Protein AF-A0A354R7A5-F1 (afdb_monomer)

Secondary structure (DSSP, 8-state):
-B-TTSTT---HHHHHHHHHHS-TTSPPEE-BSS--HHHHHHHHHHHT-SEE-

Foldseek 3Di:
DCEVPDPPHDDLVRLLVVLVPDDPPDAAEDEDDPDDPVVQVVSCVSNVHPYYD

Nearest PDB structures (foldseek):
  1lbm-assembly1_A  TM=9.987E-01  e=2.371E-04  Thermotoga maritima
  1nsj-assembly1_A-2  TM=9.994E-01  e=4.437E-04  Thermotoga maritima
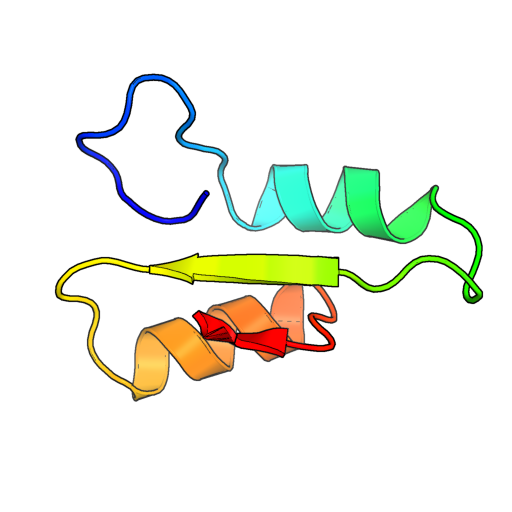  1v5x-assembly1_B  TM=9.420E-01  e=3.583E-03  Thermus thermophilus
  4wui-assembly1_A  TM=9.212E-01  e=1.345E-02  Jonesia denitrificans DSM 20603
  3tsm-assembly1_B  TM=6.892E-01  e=2.022E+00  Brucella abortus 2308

Sequence (53 aa):
MFAPASPRFLTPADAREIAAKLPRTVKRVGVFTDHPVEEILSVARLVGLDIIQ

pLDDT: mean 95.59, std 2.41, range [87.69, 97.81]

Mean predicted aligned error: 2.2 Å

Structure (mmCIF, N/CA/C/O backbone):
data_AF-A0A354R7A5-F1
#
_entry.id   AF-A0A354R7A5-F1
#
loop_
_atom_site.group_PDB
_atom_site.id
_atom_site.type_symbol
_atom_site.label_atom_id
_atom_site.label_alt_id
_atom_site.label_comp_id
_atom_site.label_asym_id
_atom_site.label_entity_id
_atom_site.label_seq_id
_atom_site.pdbx_PDB_ins_code
_atom_site.Cartn_x
_atom_site.Cartn_y
_atom_site.Cartn_z
_atom_site.occupancy
_atom_site.B_iso_or_equiv
_atom_site.auth_seq_id
_atom_site.auth_comp_id
_atom_site.auth_asym_id
_atom_site.auth_atom_id
_atom_site.pdbx_PDB_model_num
ATOM 1 N N . MET A 1 1 ? 2.904 4.659 -2.307 1.00 90.38 1 MET A N 1
ATOM 2 C CA . MET A 1 1 ? 2.899 4.473 -3.773 1.00 90.38 1 MET A CA 1
ATOM 3 C C . MET A 1 1 ? 4.074 3.581 -4.107 1.00 90.38 1 MET A C 1
ATOM 5 O O . MET A 1 1 ? 5.160 3.867 -3.620 1.00 90.38 1 MET A O 1
ATOM 9 N N . PHE A 1 2 ? 3.867 2.517 -4.874 1.00 94.44 2 PHE A N 1
ATOM 10 C CA . PHE A 1 2 ? 4.886 1.513 -5.186 1.00 94.44 2 PHE A CA 1
ATOM 11 C C . PHE A 1 2 ? 5.321 1.668 -6.645 1.00 94.44 2 PHE A C 1
ATOM 13 O O . PHE A 1 2 ? 5.128 0.791 -7.471 1.00 94.44 2 PHE A O 1
ATOM 20 N N . ALA A 1 3 ? 5.826 2.856 -6.973 1.00 92.88 3 ALA A N 1
ATOM 21 C CA . ALA A 1 3 ? 6.363 3.191 -8.285 1.00 92.88 3 ALA A CA 1
ATOM 22 C C . ALA A 1 3 ? 7.679 3.958 -8.072 1.00 92.88 3 ALA A C 1
ATOM 24 O O . ALA A 1 3 ? 7.610 5.112 -7.638 1.00 92.88 3 ALA A O 1
ATOM 25 N N . PRO A 1 4 ? 8.857 3.349 -8.315 1.00 87.69 4 PRO A N 1
ATOM 26 C CA . PRO A 1 4 ? 10.157 3.932 -7.958 1.00 87.69 4 PRO A CA 1
ATOM 27 C C . PRO A 1 4 ? 10.425 5.323 -8.544 1.00 87.69 4 PRO A C 1
ATOM 29 O O . PRO A 1 4 ? 11.052 6.154 -7.898 1.00 87.69 4 PRO A O 1
ATOM 32 N N . ALA A 1 5 ? 9.910 5.605 -9.745 1.00 90.69 5 ALA A N 1
ATOM 33 C CA . ALA A 1 5 ? 10.063 6.905 -10.402 1.00 90.69 5 ALA A CA 1
ATOM 34 C C . ALA A 1 5 ? 9.177 8.016 -9.802 1.00 90.69 5 ALA A C 1
ATOM 36 O O . ALA A 1 5 ? 9.320 9.185 -10.156 1.00 90.69 5 ALA A O 1
ATOM 37 N N . SER A 1 6 ? 8.232 7.676 -8.921 1.00 91.94 6 SER A N 1
ATOM 38 C CA . SER A 1 6 ? 7.347 8.665 -8.317 1.00 91.94 6 SER A CA 1
ATOM 39 C C . SER A 1 6 ? 8.044 9.417 -7.181 1.00 91.94 6 SER A C 1
ATOM 41 O O . SER A 1 6 ? 8.605 8.782 -6.289 1.00 91.94 6 SER A O 1
ATOM 43 N N . PRO A 1 7 ? 7.884 10.751 -7.081 1.00 92.94 7 PRO A N 1
ATOM 44 C CA . PRO A 1 7 ? 8.369 11.512 -5.926 1.00 92.94 7 PRO A CA 1
ATOM 45 C C . PRO A 1 7 ? 7.662 11.129 -4.615 1.00 92.94 7 PRO A C 1
ATOM 47 O O . PRO A 1 7 ? 8.088 11.525 -3.538 1.00 92.94 7 PRO A O 1
ATOM 50 N N . ARG A 1 8 ? 6.558 10.375 -4.69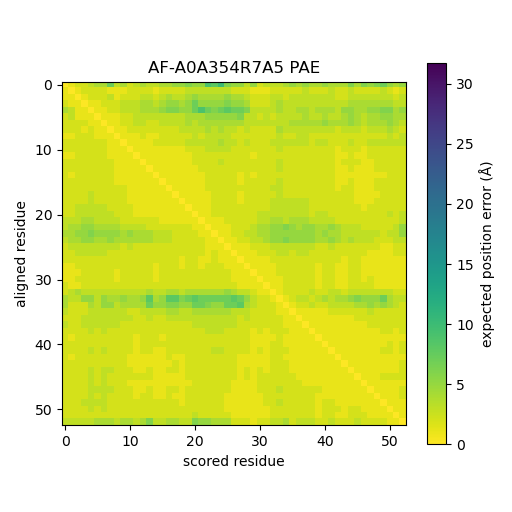6 1.00 95.00 8 ARG A N 1
ATOM 51 C CA . ARG A 1 8 ? 5.792 9.860 -3.550 1.00 95.00 8 ARG A CA 1
ATOM 52 C C . ARG A 1 8 ? 6.050 8.369 -3.306 1.00 95.00 8 ARG A C 1
ATOM 54 O O . ARG A 1 8 ? 5.217 7.701 -2.684 1.00 95.00 8 ARG A O 1
ATOM 61 N N . PHE A 1 9 ? 7.140 7.830 -3.857 1.00 95.12 9 PHE A N 1
ATOM 62 C CA . PHE A 1 9 ? 7.540 6.446 -3.636 1.00 95.12 9 PHE A CA 1
ATOM 63 C C . PHE A 1 9 ? 7.717 6.167 -2.142 1.00 95.12 9 PHE A C 1
ATOM 65 O O . PHE A 1 9 ? 8.262 6.980 -1.398 1.00 95.12 9 PHE A O 1
ATOM 72 N N . LEU A 1 10 ? 7.226 5.009 -1.715 1.00 94.94 10 LEU A N 1
ATOM 73 C CA . LEU A 1 10 ? 7.356 4.521 -0.352 1.00 94.94 10 LEU A CA 1
ATOM 74 C C . LEU A 1 10 ? 7.740 3.047 -0.407 1.00 94.94 10 LEU A C 1
ATOM 76 O O . LEU A 1 10 ? 7.138 2.287 -1.171 1.00 94.94 10 LEU A O 1
ATOM 80 N N . THR A 1 11 ? 8.705 2.636 0.415 1.00 96.00 11 THR A N 1
ATOM 81 C CA . THR A 1 11 ? 9.095 1.227 0.463 1.00 96.00 11 THR A CA 1
ATOM 82 C C . THR A 1 11 ? 7.964 0.374 1.063 1.00 96.00 11 THR A C 1
ATOM 84 O O . THR A 1 11 ? 7.195 0.856 1.903 1.00 96.00 11 THR A O 1
ATOM 87 N N . PRO A 1 12 ? 7.834 -0.912 0.682 1.00 96.00 12 PRO A N 1
ATOM 88 C CA . PRO A 1 12 ? 6.868 -1.816 1.311 1.00 96.00 12 PRO A CA 1
ATOM 89 C C . PRO A 1 12 ? 7.057 -1.964 2.827 1.00 96.00 12 PRO A C 1
ATOM 91 O O . PRO A 1 12 ? 6.077 -2.112 3.555 1.00 96.00 12 PRO A O 1
ATOM 94 N N . ALA A 1 13 ? 8.298 -1.889 3.319 1.00 96.75 13 ALA A N 1
ATOM 95 C CA . ALA A 1 13 ? 8.589 -1.959 4.747 1.00 96.75 13 ALA A CA 1
ATOM 96 C C . ALA A 1 13 ? 8.006 -0.752 5.500 1.00 96.75 13 ALA A C 1
ATOM 98 O O . ALA A 1 13 ? 7.255 -0.944 6.459 1.00 96.75 13 ALA A O 1
ATOM 99 N N . ASP A 1 14 ? 8.251 0.464 5.007 1.00 97.06 14 ASP A N 1
ATOM 100 C CA . ASP A 1 14 ? 7.720 1.693 5.611 1.00 97.06 14 ASP A CA 1
ATOM 101 C C . ASP A 1 14 ? 6.188 1.733 5.528 1.00 97.06 14 ASP A C 1
ATOM 103 O O . ASP A 1 14 ? 5.498 2.076 6.491 1.00 97.06 14 ASP A O 1
ATOM 107 N N . ALA A 1 15 ? 5.629 1.317 4.386 1.00 97.25 15 ALA A N 1
ATOM 108 C CA . ALA A 1 15 ? 4.186 1.236 4.193 1.00 97.25 15 ALA A CA 1
ATOM 109 C C . ALA A 1 15 ? 3.526 0.291 5.206 1.00 97.25 15 ALA A C 1
ATOM 111 O O . ALA A 1 15 ? 2.467 0.620 5.742 1.00 97.25 15 ALA A O 1
ATOM 112 N N . ARG A 1 16 ? 4.155 -0.853 5.507 1.00 97.19 16 ARG A N 1
ATOM 113 C CA . ARG A 1 16 ? 3.681 -1.807 6.519 1.00 97.19 16 ARG A CA 1
ATOM 114 C C . ARG A 1 16 ? 3.687 -1.194 7.919 1.00 97.19 16 ARG A C 1
ATOM 116 O O . ARG A 1 16 ? 2.725 -1.376 8.662 1.00 97.19 16 ARG A O 1
ATOM 123 N N . GLU A 1 17 ? 4.733 -0.458 8.286 1.00 97.81 17 GLU A N 1
ATOM 124 C CA . GLU A 1 17 ? 4.805 0.197 9.599 1.00 97.81 17 GLU A CA 1
ATOM 125 C C . GLU A 1 17 ? 3.727 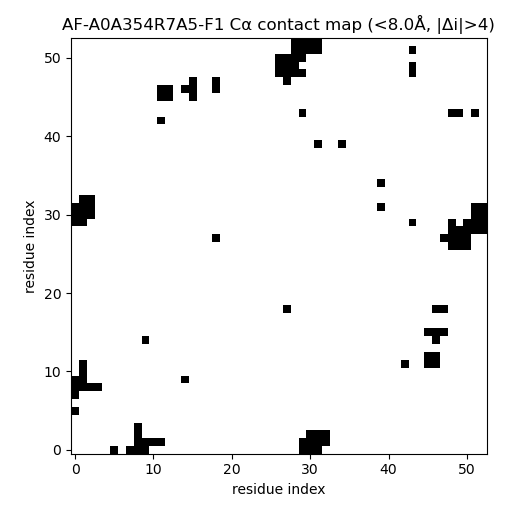1.264 9.784 1.00 97.81 17 GLU A C 1
ATOM 127 O O . GLU A 1 17 ? 3.129 1.366 10.858 1.00 97.81 17 GLU A O 1
ATOM 132 N N . ILE A 1 18 ? 3.441 2.037 8.736 1.00 96.56 18 ILE A N 1
ATOM 133 C CA . ILE A 1 18 ? 2.342 3.007 8.740 1.00 96.56 18 ILE A CA 1
ATOM 134 C C . ILE A 1 18 ? 1.003 2.269 8.813 1.00 96.56 18 ILE A C 1
ATOM 136 O O . ILE A 1 18 ? 0.176 2.571 9.672 1.00 96.56 18 ILE A O 1
ATOM 140 N N . ALA A 1 19 ? 0.803 1.264 7.958 1.00 96.25 19 ALA A N 1
ATOM 141 C CA . ALA A 1 19 ? -0.419 0.469 7.895 1.00 96.25 19 ALA A CA 1
ATOM 142 C C . ALA A 1 19 ? -0.777 -0.180 9.240 1.00 96.25 19 ALA A C 1
ATOM 144 O O . ALA A 1 19 ? -1.964 -0.236 9.577 1.00 96.25 19 ALA A O 1
ATOM 145 N N . ALA A 1 20 ? 0.226 -0.624 10.003 1.00 96.06 20 ALA A N 1
ATOM 146 C CA . ALA A 1 20 ? 0.065 -1.228 11.324 1.00 96.06 20 ALA A CA 1
ATOM 147 C C . ALA A 1 20 ? -0.437 -0.245 12.397 1.00 96.06 20 ALA A C 1
ATOM 149 O O . ALA A 1 20 ? -1.048 -0.671 13.373 1.00 96.06 20 ALA A O 1
ATOM 150 N N . LYS A 1 21 ? -0.208 1.062 12.219 1.00 97.44 21 LYS A N 1
ATOM 151 C CA . LYS A 1 21 ? -0.643 2.120 13.150 1.00 97.44 21 LYS A CA 1
ATOM 152 C C . LYS A 1 21 ? -2.034 2.671 12.819 1.00 97.44 21 LYS A C 1
ATOM 154 O O . LYS A 1 21 ? -2.605 3.406 13.620 1.00 97.44 21 LYS A O 1
ATOM 159 N N . LEU A 1 22 ? -2.580 2.344 11.646 1.00 96.00 22 LEU A N 1
ATOM 160 C CA . LEU A 1 22 ? -3.881 2.842 11.202 1.00 96.00 22 LEU A CA 1
ATOM 161 C C . LEU A 1 22 ? -5.041 1.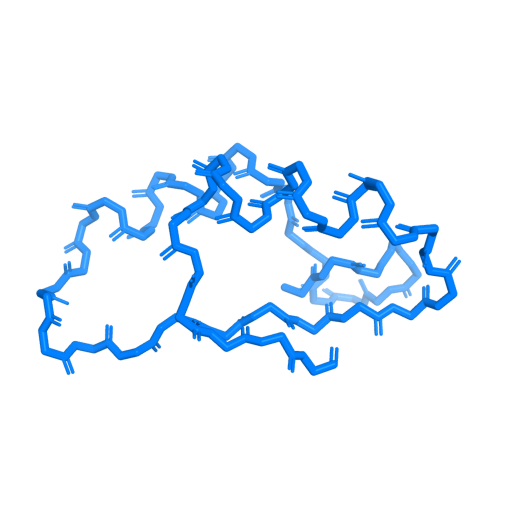979 11.729 1.00 96.00 22 LEU A C 1
ATOM 163 O O . LEU A 1 22 ? -4.939 0.747 11.731 1.00 96.00 22 LEU A O 1
ATOM 167 N N . PRO A 1 23 ? -6.189 2.590 12.086 1.00 96.50 23 PRO A N 1
ATOM 168 C CA . PRO A 1 23 ? -7.402 1.853 12.421 1.00 96.50 23 PRO A CA 1
ATOM 169 C C . PRO A 1 23 ? -7.821 0.886 11.308 1.00 96.50 23 PRO A C 1
ATOM 171 O O . PRO A 1 23 ? -7.637 1.152 10.119 1.00 96.50 23 PRO A O 1
ATOM 174 N N . ARG A 1 24 ? -8.461 -0.230 11.676 1.00 92.00 24 ARG A N 1
ATOM 175 C CA . ARG A 1 24 ? -8.952 -1.225 10.700 1.00 92.00 24 ARG A 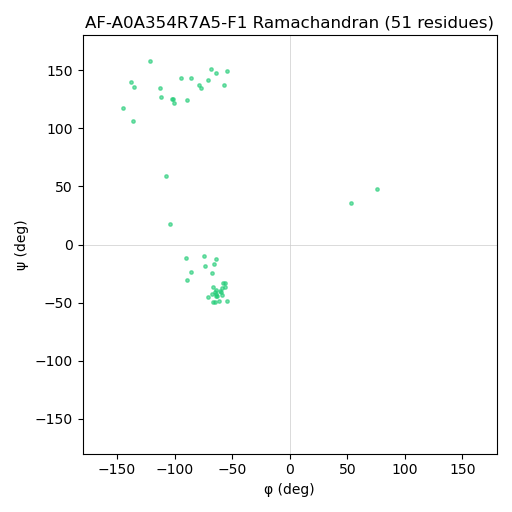CA 1
ATOM 176 C C . ARG A 1 24 ? -10.079 -0.696 9.803 1.00 92.00 24 ARG A C 1
ATOM 178 O O . ARG A 1 24 ? -10.350 -1.291 8.769 1.00 92.00 24 ARG A O 1
ATOM 185 N N . THR A 1 25 ? -10.721 0.407 10.189 1.00 96.88 25 THR A N 1
ATOM 186 C CA . THR A 1 25 ? -11.764 1.084 9.404 1.00 96.88 25 THR A CA 1
ATOM 187 C C . THR A 1 25 ? -11.211 1.847 8.199 1.00 96.88 25 THR A C 1
ATOM 189 O O . THR A 1 25 ? -11.970 2.150 7.282 1.00 96.88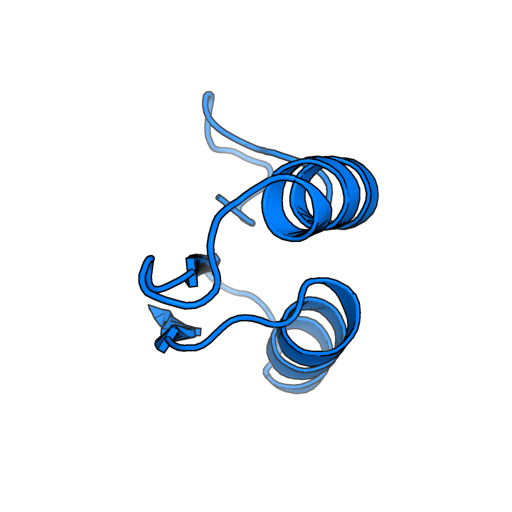 25 THR A O 1
ATOM 192 N N . VAL A 1 26 ? -9.907 2.145 8.169 1.00 96.94 26 VAL A N 1
ATOM 193 C CA . VAL A 1 26 ? -9.259 2.840 7.050 1.00 96.94 26 VAL A CA 1
ATOM 194 C C . VAL A 1 26 ? -8.777 1.819 6.022 1.00 96.94 26 VAL A C 1
ATOM 196 O O . VAL A 1 26 ? -8.004 0.916 6.350 1.00 96.94 26 VAL A O 1
ATOM 199 N N . LYS A 1 27 ? -9.221 1.986 4.772 1.00 97.06 27 LYS A N 1
ATOM 200 C CA . LYS A 1 27 ? -8.804 1.154 3.639 1.00 97.06 27 LYS A CA 1
ATOM 201 C C . LYS A 1 27 ? -7.418 1.549 3.143 1.00 97.06 27 LYS A C 1
ATOM 203 O O . LYS A 1 27 ? -7.125 2.731 2.972 1.00 97.06 27 LYS A O 1
ATOM 208 N N . ARG A 1 28 ? -6.567 0.553 2.901 1.00 97.06 28 ARG A N 1
ATOM 209 C CA . ARG A 1 28 ? -5.191 0.726 2.418 1.00 97.06 28 ARG A CA 1
ATOM 210 C C . ARG A 1 28 ? -5.142 0.449 0.920 1.00 97.06 28 ARG A C 1
ATOM 212 O O . ARG A 1 28 ? -5.488 -0.649 0.489 1.00 97.06 28 ARG A O 1
ATOM 219 N N . VAL A 1 29 ? -4.699 1.435 0.145 1.00 97.38 29 VAL A N 1
ATOM 220 C CA . VAL A 1 29 ? -4.607 1.350 -1.320 1.00 97.38 29 VAL A CA 1
ATOM 221 C C . VAL A 1 29 ? -3.141 1.346 -1.744 1.00 97.38 29 VAL A C 1
ATOM 223 O O . VAL A 1 29 ? -2.382 2.237 -1.358 1.00 97.38 29 VAL A O 1
ATOM 226 N N . GLY A 1 30 ? -2.737 0.357 -2.541 1.00 97.06 30 GLY A N 1
ATOM 227 C CA . GLY A 1 30 ? -1.439 0.350 -3.217 1.00 97.06 30 GLY A CA 1
ATOM 228 C C . GLY A 1 30 ? -1.594 0.740 -4.675 1.00 97.06 30 GLY A C 1
ATOM 229 O O . GLY A 1 30 ? -2.367 0.114 -5.385 1.00 97.06 30 GLY A O 1
ATOM 230 N N . VAL A 1 31 ? -0.845 1.759 -5.092 1.00 96.62 31 VAL A N 1
ATOM 231 C CA . VAL A 1 31 ? -0.765 2.200 -6.491 1.00 96.62 31 VAL A CA 1
ATOM 232 C C . VAL A 1 31 ? 0.535 1.677 -7.086 1.00 96.62 31 VAL A C 1
ATOM 234 O O . VAL A 1 31 ? 1.598 1.972 -6.521 1.00 96.62 31 VAL A O 1
ATOM 237 N N . PHE A 1 32 ? 0.444 0.951 -8.198 1.00 96.19 32 PHE A N 1
ATOM 238 C CA . PHE A 1 32 ? 1.567 0.333 -8.905 1.00 96.19 32 PHE A CA 1
ATOM 239 C C . PHE A 1 32 ? 1.651 0.851 -10.348 1.00 96.19 32 PHE A C 1
ATOM 241 O O . PHE A 1 32 ? 0.690 1.370 -10.908 1.00 96.19 32 PHE A O 1
ATOM 248 N N . THR A 1 33 ? 2.825 0.763 -10.966 1.00 94.25 33 THR A N 1
ATOM 249 C CA . THR A 1 33 ? 3.018 1.150 -12.376 1.00 94.25 33 THR A CA 1
ATOM 250 C C . THR A 1 33 ? 4.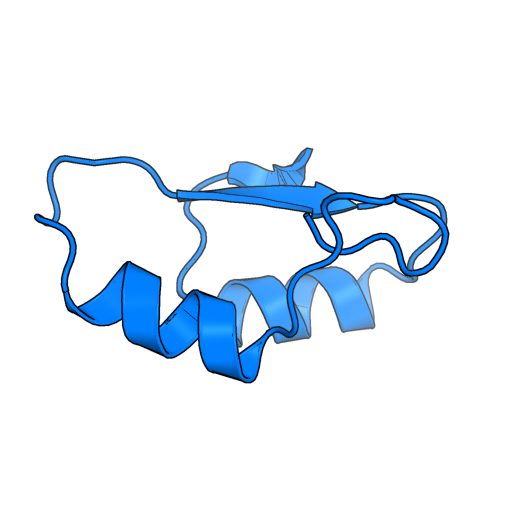043 0.211 -12.986 1.00 94.25 33 THR A C 1
ATOM 252 O O . THR A 1 33 ? 5.162 0.162 -12.488 1.00 94.25 33 THR A O 1
ATOM 255 N N . ASP A 1 34 ? 3.648 -0.571 -13.991 1.00 89.50 34 ASP A N 1
ATOM 256 C CA . ASP A 1 34 ? 4.497 -1.551 -14.690 1.00 89.50 34 ASP A CA 1
ATOM 257 C C . ASP A 1 34 ? 5.208 -2.575 -13.779 1.00 89.50 34 ASP A C 1
ATOM 259 O O . ASP A 1 34 ? 6.338 -2.978 -14.045 1.00 89.50 34 ASP A O 1
ATOM 263 N N . HIS A 1 35 ? 4.557 -3.009 -12.691 1.00 90.25 35 HIS A N 1
ATOM 264 C CA . HIS A 1 35 ? 5.078 -4.087 -11.837 1.00 90.25 35 HIS A CA 1
ATOM 265 C C . HIS A 1 35 ? 4.489 -5.445 -12.249 1.00 90.25 35 HIS A C 1
ATOM 267 O O . HIS A 1 35 ? 3.302 -5.514 -12.587 1.00 90.25 35 HIS A O 1
ATOM 273 N N . PRO A 1 36 ? 5.267 -6.540 -12.180 1.00 95.50 36 PRO A N 1
ATOM 274 C CA . PRO A 1 36 ? 4.736 -7.882 -12.374 1.00 95.50 36 PRO A CA 1
ATOM 275 C C . PRO A 1 36 ? 3.724 -8.227 -11.275 1.00 95.50 36 PRO A C 1
ATOM 277 O O . PRO A 1 36 ? 3.846 -7.805 -10.120 1.00 95.50 36 PRO A O 1
ATOM 280 N N . VAL A 1 37 ? 2.717 -9.025 -11.628 1.00 95.75 37 VAL A N 1
ATOM 281 C CA . VAL A 1 37 ? 1.599 -9.365 -10.733 1.00 95.75 37 VAL A CA 1
ATOM 282 C C . VAL A 1 37 ? 2.093 -10.044 -9.453 1.00 95.75 37 VAL A C 1
ATOM 284 O O . VAL A 1 37 ? 1.586 -9.769 -8.366 1.00 95.75 37 VAL A O 1
ATOM 287 N N . GLU A 1 38 ? 3.115 -10.890 -9.547 1.00 97.25 38 GLU A N 1
ATOM 288 C CA . GLU A 1 38 ? 3.715 -11.591 -8.412 1.00 97.25 38 GLU A CA 1
ATOM 289 C C . GLU A 1 38 ? 4.286 -10.618 -7.372 1.00 97.25 38 GLU A C 1
ATOM 291 O O . GLU A 1 38 ? 4.110 -10.824 -6.166 1.00 97.25 38 GLU A O 1
ATOM 296 N N . GLU A 1 39 ? 4.921 -9.536 -7.827 1.00 95.75 39 GLU A N 1
ATOM 297 C CA . GLU A 1 39 ? 5.476 -8.496 -6.962 1.00 95.75 39 GLU A CA 1
ATOM 298 C C . GLU A 1 39 ? 4.364 -7.670 -6.314 1.00 95.75 39 GLU A C 1
ATOM 300 O O . GLU A 1 39 ? 4.371 -7.488 -5.094 1.00 95.75 39 GLU A O 1
ATOM 305 N N . ILE A 1 40 ? 3.355 -7.266 -7.094 1.00 96.75 40 ILE A N 1
ATOM 306 C CA . ILE A 1 40 ? 2.169 -6.557 -6.588 1.00 96.75 40 ILE A CA 1
ATOM 307 C C . ILE A 1 40 ? 1.516 -7.359 -5.458 1.00 96.75 40 ILE A C 1
ATOM 309 O O . ILE A 1 40 ? 1.252 -6.828 -4.376 1.00 96.75 40 ILE A O 1
ATOM 313 N N . LEU A 1 41 ? 1.292 -8.657 -5.674 1.00 97.62 41 LEU A N 1
ATOM 314 C CA . LEU A 1 41 ? 0.680 -9.539 -4.682 1.00 97.62 41 LEU A CA 1
ATOM 315 C C . LEU A 1 41 ? 1.572 -9.746 -3.452 1.00 97.62 41 LEU A C 1
ATOM 317 O O . LEU A 1 41 ? 1.060 -9.846 -2.335 1.00 97.62 41 LEU A O 1
ATOM 321 N N 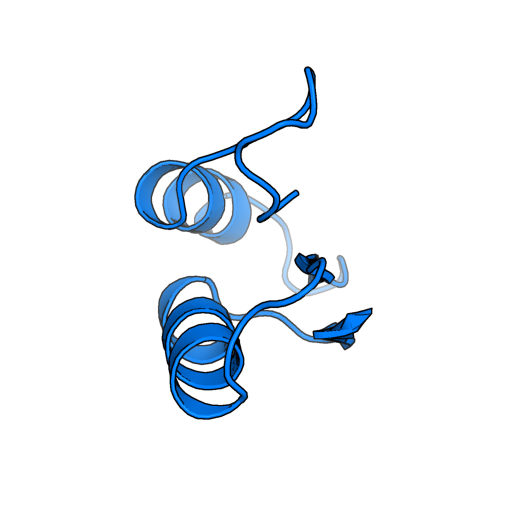. SER A 1 42 ? 2.893 -9.814 -3.632 1.00 97.50 42 SER A N 1
ATOM 322 C CA . SER A 1 42 ? 3.848 -9.894 -2.522 1.00 97.50 42 SER A CA 1
ATOM 323 C C . SER A 1 42 ? 3.764 -8.652 -1.630 1.00 97.50 42 SER A C 1
ATOM 325 O O . SER A 1 42 ? 3.583 -8.772 -0.416 1.00 97.50 42 SER A O 1
ATOM 327 N N . VAL A 1 43 ? 3.779 -7.460 -2.235 1.00 97.06 43 VAL A N 1
ATOM 328 C CA . VAL A 1 43 ? 3.639 -6.180 -1.525 1.00 97.06 43 VAL A CA 1
ATOM 329 C C . VAL A 1 43 ? 2.273 -6.069 -0.852 1.00 97.06 43 VAL A C 1
ATOM 331 O O . VAL A 1 43 ? 2.198 -5.693 0.318 1.00 97.06 43 VAL A O 1
ATOM 334 N N . ALA A 1 44 ? 1.192 -6.445 -1.541 1.00 97.44 44 ALA A N 1
ATOM 335 C CA . ALA A 1 44 ? -0.157 -6.396 -0.987 1.00 97.44 44 ALA A CA 1
ATOM 336 C C . ALA A 1 44 ? -0.298 -7.253 0.275 1.00 97.44 44 ALA A C 1
ATOM 338 O O . ALA A 1 44 ? -0.854 -6.786 1.271 1.00 97.44 44 ALA A O 1
ATOM 339 N N . ARG A 1 45 ? 0.265 -8.468 0.269 1.00 97.69 45 ARG A N 1
ATOM 340 C CA . ARG A 1 45 ? 0.288 -9.350 1.445 1.00 97.69 45 ARG A CA 1
ATOM 341 C C . ARG A 1 45 ? 1.169 -8.808 2.565 1.00 97.69 45 ARG A C 1
ATOM 343 O O . ARG A 1 45 ? 0.763 -8.860 3.720 1.00 97.69 45 ARG A O 1
ATOM 350 N N . LEU A 1 46 ? 2.348 -8.282 2.234 1.00 97.31 46 LEU A N 1
ATOM 351 C CA . LEU A 1 46 ? 3.290 -7.744 3.218 1.00 97.31 46 LEU A CA 1
ATOM 352 C C . LEU A 1 46 ? 2.724 -6.524 3.959 1.00 97.31 46 LEU A C 1
ATOM 354 O O . LEU A 1 46 ? 2.876 -6.410 5.173 1.00 97.31 46 LEU A O 1
ATOM 358 N N . VAL A 1 47 ? 2.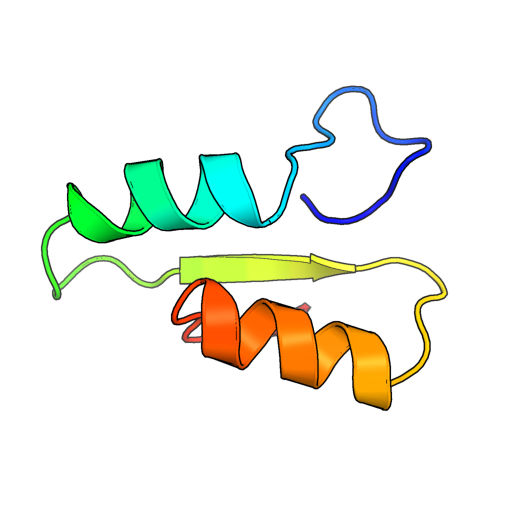094 -5.606 3.225 1.00 97.50 47 VAL A N 1
ATOM 359 C CA . VAL A 1 47 ? 1.566 -4.342 3.763 1.00 97.50 47 VAL A CA 1
ATOM 360 C C . VAL A 1 47 ? 0.151 -4.513 4.329 1.00 97.50 47 VAL A C 1
ATOM 362 O O . VAL A 1 47 ? -0.263 -3.742 5.195 1.00 97.50 47 VAL A O 1
ATOM 365 N N . GLY A 1 48 ? -0.592 -5.523 3.868 1.00 96.69 48 GLY A N 1
ATOM 366 C CA . GLY A 1 48 ? -2.000 -5.722 4.209 1.00 96.69 48 GLY A CA 1
ATOM 367 C C . GLY A 1 48 ? -2.912 -4.750 3.463 1.00 96.69 48 GLY A C 1
ATOM 368 O O . GLY A 1 48 ? -3.742 -4.085 4.079 1.00 96.69 48 GLY A O 1
ATOM 369 N N . LEU A 1 49 ? -2.715 -4.614 2.148 1.00 97.62 49 LEU A N 1
ATOM 370 C CA . LEU A 1 49 ? -3.534 -3.741 1.305 1.00 97.62 49 LEU A CA 1
ATOM 371 C C . LEU A 1 49 ? -4.944 -4.310 1.119 1.00 97.62 49 LEU A C 1
ATOM 373 O O . LEU A 1 49 ? -5.120 -5.512 0.938 1.00 97.62 49 LEU A O 1
ATOM 377 N N . ASP A 1 50 ? -5.938 -3.425 1.109 1.00 97.56 50 ASP A N 1
ATOM 378 C CA . ASP A 1 50 ? -7.324 -3.770 0.790 1.00 97.56 50 ASP A CA 1
ATOM 379 C C . ASP A 1 50 ? -7.611 -3.653 -0.714 1.00 97.56 50 ASP A C 1
ATOM 381 O O . ASP A 1 50 ? -8.493 -4.334 -1.231 1.00 97.56 50 ASP A O 1
ATOM 385 N N . ILE A 1 51 ? -6.918 -2.733 -1.395 1.00 97.56 51 ILE A N 1
ATOM 386 C CA . ILE A 1 51 ? -7.189 -2.338 -2.781 1.00 97.56 51 ILE A CA 1
ATOM 387 C C . ILE A 1 51 ? -5.861 -2.189 -3.534 1.00 97.56 51 ILE A C 1
ATOM 389 O O . ILE A 1 51 ? -4.888 -1.642 -3.004 1.00 97.56 51 ILE A O 1
ATOM 393 N N . ILE A 1 52 ? -5.851 -2.652 -4.782 1.00 96.69 52 ILE A N 1
ATOM 394 C CA . ILE A 1 52 ? -4.760 -2.499 -5.750 1.00 96.69 52 ILE A CA 1
ATOM 395 C C . ILE A 1 52 ? -5.262 -1.576 -6.866 1.00 96.69 52 ILE A C 1
ATOM 397 O O . ILE A 1 52 ? -6.390 -1.753 -7.330 1.00 96.69 52 ILE A O 1
ATOM 401 N N . GLN A 1 53 ? -4.443 -0.600 -7.264 1.00 93.06 53 GLN A N 1
ATOM 402 C CA . GLN A 1 53 ? -4.713 0.359 -8.338 1.00 93.06 53 GLN A CA 1
ATOM 403 C C . GLN A 1 53 ? -3.521 0.470 -9.289 1.00 93.06 53 GLN A C 1
ATOM 405 O O . GLN A 1 53 ? -2.366 0.432 -8.797 1.00 93.06 53 GLN A O 1
#

Radius of gyration: 10.53 Å; Cα contacts (8 Å, |Δi|>4): 59; chains: 1; bounding box: 22×23×28 Å

Solvent-accessible surface area (backbone atoms only — not comparable to full-atom values): 3211 Å² total; per-residue (Å²): 69,56,30,88,91,43,97,64,47,48,55,62,69,59,49,23,59,53,50,72,74,49,62,88,89,60,83,40,73,44,41,58,60,96,66,59,68,70,56,54,51,51,46,33,65,69,35,61,46,75,42,82,83